Protein AF-A0A7X8K2I5-F1 (afdb_monomer_lite)

Sequence (101 aa):
MNILFVLFMTDFFLTYLGIDAGIIEEANPFMVWLFEIPFLPSLLIRLLMAAAVIYLPIRLIKAQKIRPVLAKTYYVIAYGANAIILGVHLYWIISYGMMIA

Structure (mmCIF, N/CA/C/O backbone):
data_AF-A0A7X8K2I5-F1
#
_entry.id   AF-A0A7X8K2I5-F1
#
loop_
_atom_site.group_PDB
_atom_site.id
_atom_site.type_symbol
_atom_site.label_atom_id
_atom_site.label_alt_id
_atom_site.label_comp_id
_atom_site.label_asym_id
_atom_site.label_entity_id
_atom_site.label_seq_id
_atom_site.pdbx_PDB_ins_code
_atom_site.Cartn_x
_atom_site.Cartn_y
_atom_site.Cartn_z
_atom_site.occupancy
_atom_site.B_iso_or_equiv
_atom_site.auth_seq_id
_atom_site.auth_comp_id
_atom_site.auth_asym_id
_atom_site.auth_atom_id
_atom_site.pdbx_PDB_model_num
ATOM 1 N N . MET A 1 1 ? -14.796 -5.187 0.062 1.00 58.09 1 MET A N 1
ATOM 2 C CA . MET A 1 1 ? -13.343 -4.966 -0.121 1.00 58.09 1 MET A CA 1
ATOM 3 C C . MET A 1 1 ? -12.980 -3.620 0.504 1.00 58.09 1 MET A C 1
ATOM 5 O O . MET A 1 1 ? -13.775 -2.701 0.368 1.00 58.09 1 MET A O 1
ATOM 9 N N . ASN A 1 2 ? -11.894 -3.506 1.277 1.00 82.69 2 ASN A N 1
ATOM 10 C CA . ASN A 1 2 ? -11.515 -2.231 1.912 1.00 82.69 2 ASN A CA 1
ATOM 11 C C . ASN A 1 2 ? -10.757 -1.350 0.903 1.00 82.69 2 ASN A C 1
ATOM 13 O O . ASN A 1 2 ? -9.884 -1.871 0.216 1.00 82.69 2 ASN A O 1
ATOM 17 N N . ILE A 1 3 ? -11.056 -0.050 0.823 1.00 92.38 3 ILE A N 1
ATOM 18 C CA . ILE A 1 3 ? -10.390 0.879 -0.109 1.00 92.38 3 ILE A CA 1
ATOM 19 C C . ILE A 1 3 ? -8.873 0.902 0.122 1.00 92.38 3 ILE A C 1
ATOM 21 O O . ILE A 1 3 ? -8.126 0.864 -0.846 1.00 92.38 3 ILE A O 1
ATOM 25 N N . LEU A 1 4 ? -8.404 0.853 1.374 1.00 95.31 4 LEU A N 1
ATOM 26 C CA . LEU A 1 4 ? -6.968 0.791 1.678 1.00 95.31 4 LEU A CA 1
ATOM 27 C C . LEU A 1 4 ? -6.280 -0.414 1.036 1.00 95.31 4 LEU A C 1
ATOM 29 O O . LEU A 1 4 ? -5.149 -0.292 0.584 1.00 95.31 4 LEU A O 1
ATOM 33 N N . PHE A 1 5 ? -6.958 -1.565 0.974 1.00 95.75 5 PHE A N 1
ATOM 34 C CA . PHE A 1 5 ? -6.413 -2.745 0.302 1.00 95.75 5 PHE A CA 1
ATOM 35 C C . PHE A 1 5 ? -6.245 -2.489 -1.193 1.00 95.75 5 PHE A C 1
ATOM 37 O O . PHE A 1 5 ? -5.204 -2.810 -1.749 1.00 95.75 5 PHE A O 1
ATOM 44 N N . VAL A 1 6 ? -7.247 -1.875 -1.827 1.00 95.25 6 VAL A N 1
ATOM 45 C CA . VAL A 1 6 ? -7.175 -1.529 -3.251 1.00 95.25 6 VAL A CA 1
ATOM 46 C C . VAL A 1 6 ? -6.014 -0.576 -3.499 1.00 95.25 6 VAL A C 1
ATOM 48 O O . VAL A 1 6 ? -5.174 -0.886 -4.327 1.00 95.25 6 VAL A O 1
ATOM 51 N N . LEU A 1 7 ? -5.909 0.516 -2.736 1.00 95.38 7 LEU A N 1
ATOM 52 C CA . LEU A 1 7 ? -4.823 1.490 -2.892 1.00 95.38 7 LEU A CA 1
ATOM 53 C C . LEU A 1 7 ? -3.441 0.838 -2.715 1.00 95.38 7 LEU A C 1
ATOM 55 O O . LEU A 1 7 ? -2.559 1.033 -3.545 1.00 95.38 7 LEU A O 1
ATOM 59 N N . PHE A 1 8 ? -3.288 -0.005 -1.693 1.00 95.56 8 PHE A N 1
ATOM 60 C CA . PHE A 1 8 ? -2.030 -0.687 -1.390 1.00 95.56 8 PHE A CA 1
ATOM 61 C C . PHE A 1 8 ? -1.613 -1.713 -2.452 1.00 95.56 8 PHE A C 1
ATOM 63 O O . PHE A 1 8 ? -0.417 -1.909 -2.689 1.00 95.56 8 PHE A O 1
ATOM 70 N N . MET A 1 9 ? -2.587 -2.390 -3.068 1.00 96.88 9 MET A N 1
ATOM 71 C CA . MET A 1 9 ? -2.340 -3.324 -4.167 1.00 96.88 9 MET A CA 1
ATOM 72 C C . MET A 1 9 ? -2.112 -2.592 -5.489 1.00 96.88 9 MET A C 1
ATOM 74 O O . MET A 1 9 ? -1.255 -3.008 -6.257 1.00 96.88 9 MET A O 1
ATOM 78 N N . THR A 1 10 ? -2.829 -1.496 -5.744 1.00 95.75 10 THR A N 1
ATOM 79 C CA . THR A 1 10 ? -2.589 -0.636 -6.907 1.00 95.75 10 THR A CA 1
ATOM 80 C C . THR A 1 10 ? -1.166 -0.097 -6.887 1.00 95.75 10 THR A C 1
ATOM 82 O O . THR A 1 10 ? -0.481 -0.224 -7.892 1.00 95.75 10 THR A O 1
ATOM 85 N N . ASP A 1 11 ? -0.700 0.416 -5.744 1.00 94.19 11 ASP A N 1
ATOM 86 C CA . ASP A 1 11 ? 0.701 0.809 -5.564 1.00 94.19 11 ASP A CA 1
ATOM 87 C C . ASP A 1 11 ? 1.658 -0.332 -5.942 1.00 94.19 11 ASP A C 1
ATOM 89 O O . ASP A 1 11 ? 2.511 -0.157 -6.800 1.00 94.19 11 ASP A O 1
ATOM 93 N N . PHE A 1 12 ? 1.454 -1.535 -5.395 1.00 95.88 12 PHE A N 1
ATOM 94 C CA . PHE A 1 12 ? 2.296 -2.689 -5.724 1.00 95.88 12 PHE A CA 1
ATOM 95 C C . PHE A 1 12 ? 2.353 -2.992 -7.224 1.00 95.88 12 PHE A C 1
ATOM 97 O O . PHE A 1 12 ? 3.438 -3.213 -7.754 1.00 95.88 12 PHE A O 1
ATOM 104 N N . PHE A 1 13 ? 1.205 -3.016 -7.905 1.00 95.81 13 PHE A N 1
ATOM 105 C CA . PHE A 1 13 ? 1.172 -3.312 -9.335 1.00 95.81 13 PHE A CA 1
ATOM 106 C C . PHE A 1 13 ? 1.844 -2.217 -10.158 1.00 95.81 13 PHE A C 1
ATOM 108 O O . PHE A 1 13 ? 2.608 -2.540 -11.061 1.00 95.81 13 PHE A O 1
ATOM 115 N N . LEU A 1 14 ? 1.592 -0.945 -9.842 1.00 94.31 14 LEU A N 1
ATOM 116 C CA . LEU A 1 14 ? 2.219 0.174 -10.544 1.00 94.31 14 LEU A CA 1
ATOM 117 C C . LEU A 1 14 ? 3.734 0.179 -10.335 1.00 94.31 14 LEU A C 1
ATOM 119 O O . LEU A 1 14 ? 4.473 0.326 -11.305 1.00 94.31 14 LEU A O 1
ATOM 123 N N . THR A 1 15 ? 4.197 -0.078 -9.110 1.00 94.31 15 THR A N 1
ATOM 124 C CA . THR A 1 15 ? 5.627 -0.180 -8.812 1.00 94.31 15 THR A CA 1
ATOM 125 C C . THR A 1 15 ? 6.273 -1.361 -9.530 1.00 94.31 15 THR A C 1
ATOM 127 O O . THR A 1 15 ? 7.283 -1.186 -10.202 1.00 94.31 15 THR A O 1
ATOM 130 N N . TYR A 1 16 ? 5.674 -2.556 -9.459 1.00 94.50 16 TYR A N 1
ATOM 131 C CA . TYR A 1 16 ? 6.234 -3.743 -10.110 1.00 94.50 16 TYR A CA 1
ATOM 132 C C . TYR A 1 16 ? 6.332 -3.553 -11.627 1.00 94.50 16 TYR A C 1
ATOM 134 O O . TYR A 1 16 ? 7.382 -3.796 -12.211 1.00 94.50 16 TYR A O 1
ATOM 142 N N . LEU A 1 17 ? 5.256 -3.078 -12.264 1.00 92.31 17 LEU A N 1
ATOM 143 C CA . LEU A 1 17 ? 5.232 -2.846 -13.710 1.00 92.31 17 LEU A CA 1
ATOM 144 C C . LEU A 1 17 ? 6.201 -1.742 -14.132 1.00 92.31 17 LEU A C 1
ATOM 146 O O . LEU A 1 17 ? 6.848 -1.861 -15.167 1.00 92.31 17 LEU A O 1
ATOM 150 N N . GLY A 1 18 ? 6.306 -0.668 -13.352 1.00 91.88 18 GLY A N 1
ATOM 151 C CA . GLY A 1 18 ? 7.207 0.426 -13.682 1.00 91.88 18 GLY A CA 1
ATOM 152 C C . GLY A 1 18 ? 8.686 0.052 -13.534 1.00 91.88 18 GLY A C 1
ATOM 153 O O . GLY A 1 18 ? 9.501 0.536 -14.320 1.00 91.88 18 GLY A O 1
ATOM 154 N N . ILE A 1 19 ? 9.032 -0.808 -12.567 1.00 93.00 19 ILE A N 1
ATOM 155 C CA . ILE A 1 19 ? 10.398 -1.329 -12.397 1.00 93.00 19 ILE A CA 1
ATOM 156 C C . ILE A 1 19 ? 10.720 -2.318 -13.517 1.00 93.00 19 ILE A C 1
ATOM 158 O O . ILE A 1 19 ? 11.774 -2.211 -14.136 1.00 93.00 19 ILE A O 1
ATOM 162 N N . ASP A 1 20 ? 9.800 -3.236 -13.826 1.00 90.94 20 ASP A N 1
ATOM 163 C CA . ASP A 1 20 ? 9.957 -4.213 -14.914 1.00 90.94 20 ASP A CA 1
ATOM 164 C C . ASP A 1 20 ? 10.125 -3.528 -16.281 1.00 90.94 20 ASP A C 1
ATOM 166 O O . ASP A 1 20 ? 10.950 -3.932 -17.097 1.00 90.94 20 ASP A O 1
ATOM 170 N N . ALA A 1 21 ? 9.418 -2.416 -16.501 1.00 89.06 21 ALA A N 1
ATOM 171 C CA . ALA A 1 21 ? 9.571 -1.587 -17.692 1.00 89.06 21 ALA A CA 1
ATOM 172 C C . ALA A 1 21 ? 10.868 -0.747 -17.710 1.00 89.06 21 ALA A C 1
ATOM 174 O O . ALA A 1 21 ? 11.125 -0.045 -18.689 1.00 89.06 21 ALA A O 1
ATOM 175 N N . GLY A 1 22 ? 11.677 -0.783 -16.644 1.00 89.06 22 GLY A N 1
ATOM 176 C CA . GLY A 1 22 ? 12.904 0.007 -16.508 1.00 89.06 22 GLY A CA 1
ATOM 177 C C . GLY A 1 22 ? 12.649 1.508 -16.434 1.00 89.06 22 GLY A C 1
ATOM 178 O O . GLY A 1 22 ? 13.533 2.304 -16.746 1.00 89.06 22 GLY A O 1
ATOM 179 N N . ILE A 1 23 ? 11.426 1.901 -16.079 1.00 87.25 23 ILE A N 1
ATOM 180 C CA . ILE A 1 23 ? 11.057 3.302 -16.045 1.00 87.25 23 ILE A CA 1
ATOM 181 C C . ILE A 1 23 ? 11.451 3.854 -14.650 1.00 87.25 23 ILE A C 1
ATOM 183 O O . ILE A 1 23 ? 12.052 4.926 -14.615 1.00 87.25 23 ILE A O 1
ATOM 187 N N . ILE A 1 24 ? 11.160 3.144 -13.524 1.00 87.94 24 ILE A N 1
ATOM 188 C CA . ILE A 1 24 ? 11.202 3.635 -12.109 1.00 87.94 24 ILE A CA 1
ATOM 189 C C . ILE A 1 24 ? 12.209 2.812 -11.352 1.00 87.94 24 ILE A C 1
ATOM 191 O O . ILE A 1 24 ? 12.366 1.617 -11.580 1.00 87.94 24 ILE A O 1
ATOM 195 N N . GLU A 1 25 ? 12.746 3.454 -10.328 1.00 86.31 25 GLU A N 1
ATOM 196 C CA . GLU A 1 25 ? 13.419 2.801 -9.225 1.00 86.31 25 GLU A CA 1
ATOM 197 C C . GLU A 1 25 ? 12.546 2.925 -7.965 1.00 86.31 25 GLU A C 1
ATOM 199 O O . GLU A 1 25 ? 11.926 3.965 -7.720 1.00 86.31 25 GLU A O 1
ATOM 204 N N . GLU A 1 26 ? 12.466 1.858 -7.165 1.00 86.62 26 GLU A N 1
ATOM 205 C CA . GLU A 1 26 ? 11.785 1.895 -5.866 1.00 86.62 26 GLU A CA 1
ATOM 206 C C . GLU A 1 26 ? 12.553 2.822 -4.914 1.00 86.62 26 GLU A C 1
ATOM 208 O O . GLU A 1 26 ? 13.700 2.564 -4.551 1.00 86.62 26 GLU A O 1
ATOM 213 N N . ALA A 1 27 ? 11.903 3.905 -4.486 1.00 83.25 27 ALA A N 1
ATOM 214 C CA . ALA A 1 27 ? 12.511 4.907 -3.617 1.00 83.25 27 ALA A CA 1
ATOM 215 C C . ALA A 1 27 ? 12.652 4.432 -2.162 1.00 83.25 27 ALA A C 1
ATOM 217 O O . ALA A 1 27 ? 13.435 4.998 -1.397 1.00 83.25 27 ALA A O 1
ATOM 218 N N . ASN A 1 28 ? 11.879 3.427 -1.742 1.00 84.94 28 ASN A N 1
ATOM 219 C CA . ASN A 1 28 ? 11.942 2.875 -0.398 1.00 84.94 28 ASN A CA 1
ATOM 220 C C . ASN A 1 28 ? 13.018 1.773 -0.303 1.00 84.94 28 ASN A C 1
ATOM 222 O O . ASN A 1 28 ? 12.756 0.635 -0.704 1.00 84.94 28 ASN A O 1
ATOM 226 N N . PRO A 1 29 ? 14.181 2.036 0.329 1.00 86.88 29 PRO A N 1
ATOM 227 C CA . PRO A 1 29 ? 15.291 1.080 0.391 1.00 86.88 29 PRO A CA 1
ATOM 228 C C . PRO A 1 29 ? 14.929 -0.226 1.113 1.00 86.88 29 PRO A C 1
ATOM 230 O O . PRO A 1 29 ? 15.547 -1.259 0.874 1.00 86.88 29 PRO A O 1
ATOM 233 N N . PHE A 1 30 ? 13.905 -0.218 1.974 1.00 89.56 30 PHE A N 1
ATOM 234 C CA . PHE A 1 30 ? 13.433 -1.420 2.665 1.00 89.56 30 PHE A CA 1
ATOM 235 C C . PHE A 1 30 ? 12.521 -2.302 1.809 1.00 89.56 30 PHE A C 1
ATOM 237 O O . PHE A 1 30 ? 12.172 -3.397 2.246 1.00 89.56 30 PHE A O 1
ATOM 244 N N . MET A 1 31 ? 12.101 -1.826 0.636 1.00 91.38 31 MET A N 1
ATOM 245 C CA . MET A 1 31 ? 11.154 -2.505 -0.250 1.00 91.38 31 MET A CA 1
ATOM 246 C C . MET A 1 31 ? 11.745 -2.866 -1.608 1.00 91.38 31 MET A C 1
ATOM 248 O O . MET A 1 31 ? 11.138 -3.680 -2.294 1.00 91.38 31 MET A O 1
ATOM 252 N N . VAL A 1 32 ? 12.919 -2.335 -1.970 1.00 92.56 32 VAL A N 1
ATOM 253 C CA . VAL A 1 32 ? 13.596 -2.625 -3.250 1.00 92.56 32 VAL A CA 1
ATOM 254 C C . VAL A 1 32 ? 13.662 -4.131 -3.518 1.00 92.56 32 VAL A C 1
ATOM 256 O O . VAL A 1 32 ? 13.192 -4.596 -4.553 1.00 92.56 32 VAL A O 1
ATOM 259 N N . TRP A 1 33 ? 14.115 -4.909 -2.530 1.00 94.69 33 TRP A N 1
ATOM 260 C CA . TRP A 1 33 ? 14.248 -6.368 -2.633 1.00 94.69 33 TRP A CA 1
ATOM 261 C C . TRP A 1 33 ? 12.940 -7.095 -2.992 1.00 94.69 33 TRP A C 1
ATOM 263 O O . TRP A 1 33 ? 12.976 -8.182 -3.566 1.00 94.69 33 TRP A O 1
ATOM 273 N N . LEU A 1 34 ? 11.769 -6.527 -2.667 1.00 95.31 34 LEU A N 1
ATOM 274 C CA . LEU A 1 34 ? 10.477 -7.141 -2.994 1.00 95.31 34 LEU A CA 1
ATOM 275 C C . LEU A 1 34 ? 10.240 -7.170 -4.508 1.00 95.31 34 LEU A C 1
ATOM 277 O O . LEU A 1 34 ? 9.528 -8.045 -4.995 1.00 95.31 34 LEU A O 1
ATOM 281 N N . PHE A 1 35 ? 10.817 -6.220 -5.237 1.00 94.75 35 PHE A N 1
ATOM 282 C CA . PHE A 1 35 ? 10.672 -6.094 -6.684 1.00 94.75 35 PHE A CA 1
ATOM 283 C C . PHE A 1 35 ? 11.825 -6.753 -7.455 1.00 94.75 35 PHE A C 1
ATOM 285 O O . PHE A 1 35 ? 11.739 -6.890 -8.668 1.00 94.75 35 PHE A O 1
ATOM 292 N N . GLU A 1 36 ? 12.862 -7.229 -6.758 1.00 92.88 36 GLU A N 1
ATOM 293 C CA . GLU A 1 36 ? 13.965 -8.009 -7.342 1.00 92.88 36 GLU A CA 1
ATOM 294 C C . GLU A 1 36 ? 13.625 -9.502 -7.506 1.00 92.88 36 GLU A C 1
ATOM 296 O O . GLU A 1 36 ? 14.313 -10.233 -8.219 1.00 92.88 36 GLU A O 1
ATOM 301 N N . ILE A 1 37 ? 12.568 -9.983 -6.843 1.00 95.00 37 ILE A N 1
ATOM 302 C CA . ILE A 1 37 ? 12.110 -11.377 -6.931 1.00 95.00 37 ILE A CA 1
ATOM 303 C C . ILE A 1 37 ? 10.970 -11.532 -7.954 1.00 95.00 37 ILE A C 1
ATOM 305 O O . ILE A 1 37 ? 10.262 -10.564 -8.241 1.00 95.00 37 ILE A O 1
ATOM 309 N N . PRO A 1 38 ? 10.712 -12.757 -8.464 1.00 96.44 38 PRO A N 1
ATOM 310 C CA . PRO A 1 38 ? 9.645 -12.975 -9.435 1.00 96.44 38 PRO A CA 1
ATOM 311 C C . PRO A 1 38 ? 8.268 -12.538 -8.918 1.00 96.44 38 PRO A C 1
ATOM 313 O O . PRO A 1 38 ? 7.955 -12.677 -7.732 1.00 96.44 38 PRO A O 1
ATOM 316 N N . PHE A 1 39 ? 7.419 -12.091 -9.845 1.00 95.75 39 PHE A N 1
ATOM 317 C CA . PHE A 1 39 ? 6.098 -11.518 -9.572 1.00 95.75 39 PHE A CA 1
ATOM 318 C C . PHE A 1 39 ? 5.227 -12.339 -8.617 1.00 95.75 39 PHE A C 1
ATOM 320 O O . PHE A 1 39 ? 4.570 -11.796 -7.735 1.00 95.75 39 PHE A O 1
ATOM 327 N N . LEU A 1 40 ? 5.182 -13.662 -8.787 1.00 97.31 40 LEU A N 1
ATOM 328 C CA . LEU A 1 40 ? 4.296 -14.498 -7.979 1.00 97.31 40 LEU A CA 1
ATOM 329 C C . LEU A 1 40 ? 4.733 -14.541 -6.495 1.00 97.31 40 LEU A C 1
ATOM 331 O O . LEU A 1 40 ? 3.901 -14.250 -5.633 1.00 97.31 40 LEU A O 1
ATOM 335 N N . PRO A 1 41 ? 6.004 -14.839 -6.160 1.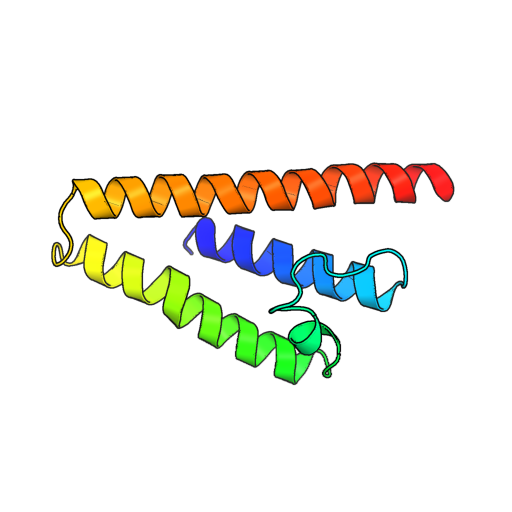00 97.62 41 PRO A N 1
ATOM 336 C CA . PRO A 1 41 ? 6.541 -14.654 -4.813 1.00 97.62 41 PRO A CA 1
ATOM 337 C C . PRO A 1 41 ? 6.323 -13.254 -4.222 1.00 97.62 41 PRO A C 1
ATOM 339 O O . PRO A 1 41 ? 5.875 -13.150 -3.078 1.00 97.62 41 PRO A O 1
ATOM 342 N N . SER A 1 42 ? 6.593 -12.184 -4.980 1.00 97.31 42 SER A N 1
ATOM 343 C CA . SER A 1 42 ? 6.416 -10.813 -4.480 1.00 97.31 42 SER A CA 1
ATOM 344 C C . SER A 1 42 ? 4.952 -10.488 -4.206 1.00 97.31 42 SER A C 1
ATOM 346 O O . SER A 1 42 ? 4.634 -9.920 -3.160 1.00 97.31 42 SER A O 1
ATOM 348 N N . LEU A 1 43 ? 4.039 -10.938 -5.069 1.00 97.62 43 LEU A N 1
ATOM 349 C CA . LEU A 1 43 ? 2.598 -10.817 -4.868 1.00 97.62 43 LEU A CA 1
ATOM 350 C C . LEU A 1 43 ? 2.147 -11.538 -3.593 1.00 97.62 43 LEU A C 1
ATOM 352 O O . LEU A 1 43 ? 1.389 -10.972 -2.806 1.00 97.62 43 LEU A O 1
ATOM 356 N N . LEU A 1 44 ? 2.622 -12.763 -3.351 1.00 98.12 44 LEU A N 1
ATOM 357 C CA . LEU A 1 44 ? 2.287 -13.509 -2.133 1.00 98.12 44 LEU A CA 1
ATOM 358 C C . LEU A 1 44 ? 2.775 -12.783 -0.876 1.00 98.12 44 LEU A C 1
ATOM 360 O O . LEU A 1 44 ? 2.008 -12.621 0.076 1.00 98.12 44 LEU A O 1
ATOM 364 N N . ILE A 1 45 ? 4.014 -12.288 -0.882 1.00 97.81 45 ILE A N 1
ATOM 365 C CA . ILE A 1 45 ? 4.556 -11.493 0.226 1.00 97.81 45 ILE A CA 1
ATOM 366 C C . ILE A 1 45 ? 3.731 -10.218 0.418 1.00 97.81 45 ILE A C 1
ATOM 368 O O . ILE A 1 45 ? 3.345 -9.900 1.543 1.00 97.81 45 ILE A O 1
ATOM 372 N N . ARG A 1 46 ? 3.372 -9.519 -0.662 1.00 96.94 46 ARG A N 1
ATOM 373 C CA . ARG A 1 46 ? 2.549 -8.307 -0.595 1.00 96.94 46 ARG A CA 1
ATOM 374 C C . ARG A 1 46 ? 1.160 -8.582 -0.020 1.00 96.94 46 ARG A C 1
ATOM 376 O O . ARG A 1 46 ? 0.666 -7.784 0.776 1.00 96.94 46 ARG A O 1
ATOM 383 N N . LEU A 1 47 ? 0.545 -9.716 -0.352 1.00 97.50 47 LEU A N 1
ATOM 384 C CA . LEU A 1 47 ? -0.726 -10.142 0.239 1.00 97.50 47 LEU A CA 1
ATOM 385 C C . LEU A 1 47 ? -0.589 -10.421 1.743 1.00 97.50 47 LEU A C 1
ATOM 387 O O . LEU A 1 47 ? -1.462 -10.018 2.516 1.00 97.50 47 LEU A O 1
ATOM 391 N N . LEU A 1 48 ? 0.512 -11.041 2.182 1.00 97.88 48 LEU A N 1
ATOM 392 C CA . LEU A 1 48 ? 0.806 -11.226 3.609 1.00 97.88 48 LEU A CA 1
ATOM 393 C C . LEU A 1 48 ? 1.013 -9.884 4.322 1.00 97.88 48 LEU A C 1
ATOM 395 O O . LEU A 1 48 ? 0.468 -9.669 5.407 1.00 97.88 48 LEU A O 1
ATOM 399 N N . MET A 1 49 ? 1.7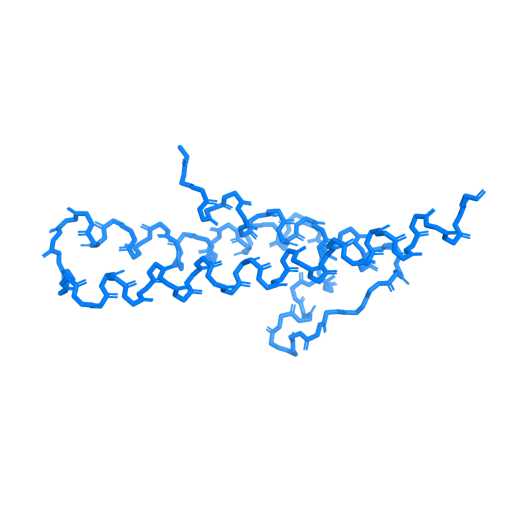25 -8.946 3.696 1.00 96.56 49 MET A N 1
ATOM 400 C CA . MET A 1 49 ? 1.868 -7.586 4.214 1.00 96.56 49 MET A CA 1
ATOM 401 C C . MET A 1 49 ? 0.509 -6.897 4.326 1.00 96.56 49 MET A C 1
ATOM 403 O O . MET A 1 49 ? 0.199 -6.352 5.379 1.00 96.56 49 MET A O 1
ATOM 407 N N . ALA A 1 50 ? -0.342 -6.975 3.300 1.00 96.69 50 ALA A N 1
ATOM 408 C CA . ALA A 1 50 ? -1.695 -6.425 3.336 1.00 96.69 50 ALA A CA 1
ATOM 409 C C . ALA A 1 50 ? -2.534 -7.057 4.461 1.00 96.69 50 ALA A C 1
ATOM 411 O O . ALA A 1 50 ? -3.290 -6.364 5.149 1.00 96.69 50 ALA A O 1
ATOM 412 N N . ALA A 1 51 ? -2.373 -8.357 4.716 1.00 96.31 51 ALA A N 1
ATOM 413 C CA . ALA A 1 51 ? -3.015 -9.006 5.850 1.00 96.31 51 ALA A CA 1
ATOM 414 C C . ALA A 1 51 ? -2.549 -8.401 7.193 1.00 96.31 51 ALA A C 1
ATOM 416 O O . ALA A 1 51 ? -3.377 -8.090 8.054 1.00 96.31 51 ALA A O 1
ATOM 417 N N . ALA A 1 52 ? -1.243 -8.171 7.349 1.00 96.94 52 ALA A N 1
ATOM 418 C CA . ALA A 1 52 ? -0.646 -7.632 8.569 1.00 96.94 52 ALA A CA 1
ATOM 419 C C . ALA A 1 52 ? -0.927 -6.134 8.791 1.00 96.94 52 ALA A C 1
ATOM 421 O O . ALA A 1 52 ? -1.230 -5.733 9.912 1.00 96.94 52 ALA A O 1
ATOM 422 N N . VAL A 1 53 ? -0.850 -5.304 7.747 1.00 95.75 53 VAL A N 1
ATOM 423 C CA . VAL A 1 53 ? -0.897 -3.831 7.859 1.00 95.75 53 VAL A CA 1
ATOM 424 C C . VAL A 1 53 ? -2.275 -3.237 7.566 1.00 95.75 53 VAL A C 1
ATOM 426 O O . VAL A 1 53 ? -2.550 -2.097 7.946 1.00 95.75 53 VAL A O 1
ATOM 429 N N . ILE A 1 54 ? -3.170 -4.001 6.931 1.00 96.44 54 ILE A N 1
ATOM 430 C CA . ILE A 1 54 ? -4.531 -3.561 6.583 1.00 96.44 54 ILE A CA 1
ATOM 431 C C . ILE A 1 54 ? -5.563 -4.425 7.296 1.00 96.44 54 ILE A C 1
ATOM 433 O O . ILE A 1 54 ? -6.314 -3.932 8.141 1.00 96.44 54 ILE A O 1
ATOM 437 N N . TYR A 1 55 ? -5.610 -5.720 6.984 1.00 96.12 55 TYR A N 1
ATOM 438 C CA . TYR A 1 55 ? -6.683 -6.585 7.475 1.00 96.12 55 TYR A CA 1
ATOM 439 C C . TYR A 1 55 ? -6.704 -6.683 9.007 1.00 96.12 55 TYR A C 1
ATOM 441 O O . TYR A 1 55 ? -7.751 -6.438 9.613 1.00 96.12 55 TYR A O 1
ATOM 449 N N . LEU A 1 56 ? -5.567 -6.995 9.639 1.00 96.31 56 LEU A N 1
ATOM 450 C CA . LEU A 1 56 ? -5.488 -7.171 11.089 1.00 96.31 56 LEU A CA 1
ATOM 451 C C . LEU A 1 56 ? -5.816 -5.874 11.863 1.00 96.31 56 LEU A C 1
ATOM 453 O O . LEU A 1 56 ? -6.716 -5.927 12.707 1.00 96.31 56 LEU A O 1
ATOM 457 N N . PRO A 1 57 ? -5.218 -4.699 11.565 1.00 95.81 57 PRO A N 1
ATOM 458 C CA . PRO A 1 57 ? -5.572 -3.446 12.231 1.00 95.81 57 PRO A CA 1
ATOM 459 C C . PRO A 1 57 ? -7.051 -3.100 12.093 1.00 95.81 57 PRO A C 1
ATOM 461 O O . PRO A 1 57 ? -7.707 -2.785 13.084 1.00 95.81 57 PRO A O 1
ATOM 464 N N . ILE A 1 58 ? -7.624 -3.237 10.894 1.00 95.25 58 ILE A N 1
ATOM 465 C CA . ILE A 1 58 ? -9.047 -2.954 10.672 1.00 95.25 58 ILE A CA 1
ATOM 466 C C . ILE A 1 58 ? -9.936 -3.918 11.460 1.00 95.25 58 ILE A C 1
ATOM 468 O O . ILE A 1 58 ? -10.954 -3.492 12.010 1.00 95.25 58 ILE A O 1
ATOM 472 N N . ARG A 1 59 ? -9.575 -5.204 11.552 1.00 95.94 59 ARG A N 1
ATOM 473 C CA . ARG A 1 59 ? -10.305 -6.177 12.381 1.00 95.94 59 ARG A CA 1
ATOM 474 C 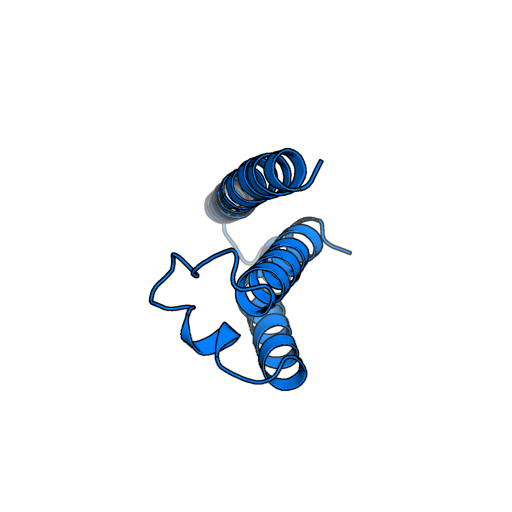C . ARG A 1 59 ? -10.261 -5.792 13.858 1.00 95.94 59 ARG A C 1
ATOM 476 O O . ARG A 1 59 ? -11.311 -5.794 14.496 1.00 95.94 59 ARG A O 1
ATOM 483 N N . LEU A 1 60 ? -9.096 -5.404 14.379 1.00 96.69 60 LEU A N 1
ATOM 484 C CA . LEU A 1 60 ? -8.939 -4.968 15.772 1.00 96.69 60 LEU A CA 1
ATOM 485 C C . LEU A 1 60 ? -9.706 -3.670 16.067 1.00 96.69 60 LEU A C 1
ATOM 487 O O . LEU A 1 60 ? -10.362 -3.567 17.105 1.00 96.69 60 LEU A O 1
ATOM 491 N N . ILE A 1 61 ? -9.684 -2.709 15.138 1.00 96.00 61 ILE A N 1
ATOM 492 C CA . ILE A 1 61 ? -10.453 -1.460 15.225 1.00 96.00 61 ILE A CA 1
ATOM 493 C C . ILE A 1 61 ? -11.956 -1.756 15.251 1.00 96.00 61 ILE A C 1
ATOM 495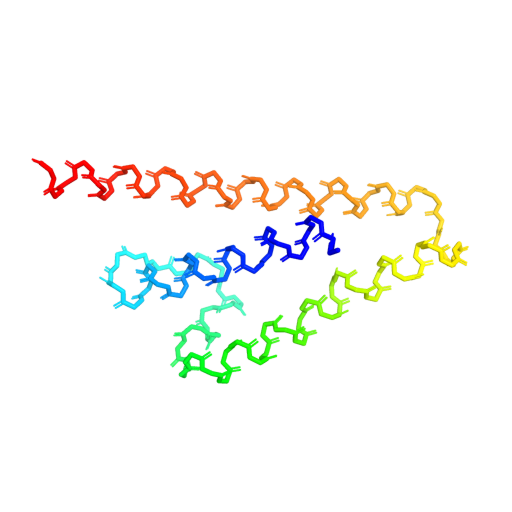 O O . ILE A 1 61 ? -12.664 -1.263 16.126 1.00 96.00 61 ILE A O 1
ATOM 499 N N . LYS A 1 62 ? -12.452 -2.597 14.335 1.00 94.62 62 LYS A N 1
ATOM 500 C CA . LYS A 1 62 ? -13.873 -2.984 14.282 1.00 94.62 62 LYS A CA 1
ATOM 501 C C . LYS A 1 62 ? -14.322 -3.752 15.523 1.00 94.62 62 LYS A C 1
ATOM 503 O O . LYS A 1 62 ? -15.451 -3.579 15.962 1.00 94.62 62 LYS A O 1
ATOM 508 N N . ALA A 1 63 ? -13.437 -4.559 16.103 1.00 96.75 63 ALA A N 1
ATOM 509 C CA . ALA A 1 63 ? -13.678 -5.262 17.360 1.00 96.75 63 ALA A CA 1
ATOM 510 C C . ALA A 1 63 ? -13.574 -4.352 18.604 1.00 96.75 63 ALA A C 1
ATOM 512 O O . ALA A 1 63 ? -13.609 -4.861 19.723 1.00 96.75 63 ALA A O 1
ATOM 513 N N . GLN A 1 64 ? -13.402 -3.034 18.421 1.00 95.19 64 GLN A N 1
ATOM 514 C CA . GLN A 1 64 ? -13.241 -2.037 19.487 1.00 95.19 64 GLN A CA 1
ATOM 515 C C . GLN A 1 64 ? -12.090 -2.364 20.456 1.00 95.19 64 GLN A C 1
ATOM 517 O O . GLN A 1 64 ? -12.093 -1.962 21.616 1.00 95.19 64 GLN A O 1
ATOM 522 N N . LYS A 1 65 ? -11.068 -3.087 19.974 1.00 95.56 65 LYS A N 1
ATOM 523 C CA . LYS A 1 65 ? -9.865 -3.440 20.748 1.00 95.56 65 LYS A CA 1
ATOM 524 C C . LYS A 1 65 ? -8.795 -2.348 20.717 1.00 95.56 65 LYS A C 1
ATOM 526 O O . LYS A 1 65 ? -7.769 -2.477 21.375 1.00 95.56 65 LYS A O 1
ATOM 531 N N . ILE A 1 66 ? -9.023 -1.284 1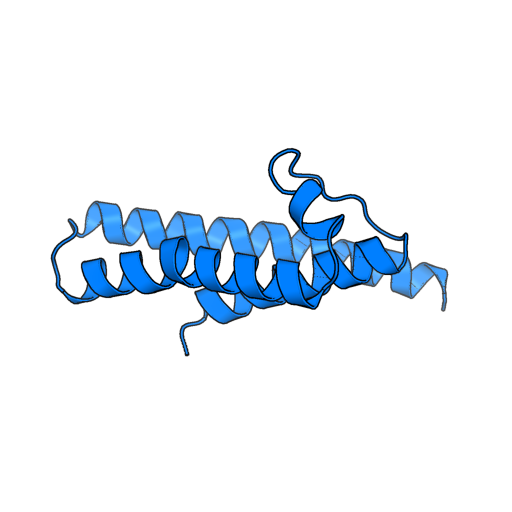9.949 1.00 95.69 66 ILE A N 1
ATOM 532 C CA . ILE A 1 66 ? -8.087 -0.182 19.725 1.00 95.69 66 ILE A CA 1
ATOM 533 C C . ILE A 1 66 ? -8.760 1.122 20.146 1.00 95.69 66 ILE A C 1
ATOM 535 O O . ILE A 1 66 ? -9.929 1.353 19.836 1.00 95.69 66 ILE A O 1
ATOM 539 N N . ARG A 1 67 ? -8.016 1.991 20.840 1.00 95.81 67 ARG A N 1
ATOM 540 C CA . ARG A 1 67 ? -8.519 3.305 21.271 1.00 95.81 67 ARG A CA 1
ATOM 541 C C . ARG A 1 67 ? -8.962 4.134 20.051 1.00 95.81 67 ARG A C 1
ATOM 543 O O . ARG A 1 67 ? -8.218 4.167 19.068 1.00 95.81 67 ARG A O 1
ATOM 550 N N . PRO A 1 68 ? -10.084 4.879 20.113 1.00 95.00 68 PRO A N 1
ATOM 551 C CA . PRO A 1 68 ? -10.590 5.652 18.972 1.00 95.00 68 PRO A CA 1
ATOM 552 C C . PRO A 1 68 ? -9.571 6.624 18.367 1.00 95.00 68 PRO A C 1
ATOM 554 O O . PRO A 1 68 ? -9.487 6.754 17.148 1.00 95.00 68 PRO A O 1
ATOM 557 N N . VAL A 1 69 ? -8.748 7.260 19.209 1.00 96.81 69 VAL A N 1
ATOM 558 C CA . VAL A 1 69 ? -7.674 8.162 18.760 1.00 96.81 69 VAL A CA 1
ATOM 559 C C . VAL A 1 69 ? -6.656 7.418 17.892 1.00 96.81 69 VAL A C 1
ATOM 561 O O . VAL A 1 69 ? -6.325 7.890 16.812 1.00 96.81 69 VAL A O 1
ATOM 564 N N . LEU A 1 70 ? -6.221 6.224 18.308 1.00 96.31 70 LEU A N 1
ATOM 565 C CA . LEU A 1 70 ? -5.274 5.410 17.539 1.00 96.31 70 LEU A CA 1
ATOM 566 C C . LEU A 1 70 ? -5.890 4.901 16.233 1.00 96.31 70 LEU A C 1
ATOM 568 O O . LEU A 1 70 ? -5.221 4.894 15.206 1.00 96.31 70 LEU A O 1
ATOM 572 N N . ALA A 1 71 ? -7.173 4.528 16.251 1.00 96.25 71 ALA A N 1
ATOM 573 C CA . ALA A 1 71 ? -7.892 4.139 15.041 1.00 96.25 71 ALA A CA 1
ATOM 574 C C . ALA A 1 71 ? -7.967 5.295 14.029 1.00 96.25 71 ALA A C 1
ATOM 576 O O . ALA A 1 71 ? -7.709 5.097 12.843 1.00 96.25 71 ALA A O 1
ATOM 577 N N . LYS A 1 72 ? -8.270 6.514 14.497 1.00 96.75 72 LYS A N 1
ATOM 578 C CA . LYS A 1 72 ? -8.276 7.720 13.659 1.00 96.75 72 LYS A CA 1
ATOM 579 C C . LYS A 1 72 ? -6.890 7.991 13.075 1.00 96.75 72 LYS A C 1
ATOM 581 O O . LYS A 1 72 ? -6.778 8.171 11.866 1.00 96.75 72 LYS A O 1
ATOM 586 N N . THR A 1 73 ? -5.850 7.974 13.908 1.00 97.62 73 THR A N 1
ATOM 587 C CA . THR A 1 73 ? -4.461 8.170 13.468 1.00 97.62 73 THR A CA 1
ATOM 588 C C . THR A 1 73 ? -4.054 7.141 12.417 1.00 97.62 73 THR A C 1
ATOM 590 O O . THR A 1 73 ? -3.499 7.520 11.390 1.00 97.62 73 THR A O 1
ATOM 593 N N . TYR A 1 74 ? -4.393 5.864 12.620 1.00 97.06 74 TYR A N 1
ATOM 594 C CA . TYR A 1 74 ? -4.137 4.804 11.645 1.00 97.06 74 TYR A CA 1
ATOM 595 C C . TYR A 1 74 ? -4.741 5.130 10.275 1.00 97.06 74 TYR A C 1
ATOM 597 O O . TYR A 1 74 ? -4.026 5.102 9.279 1.00 97.06 74 TYR A O 1
ATOM 605 N N . TYR A 1 75 ? -6.030 5.485 10.212 1.00 96.62 75 TYR A N 1
ATOM 606 C CA . TYR A 1 75 ? -6.669 5.800 8.932 1.00 96.62 75 TYR A CA 1
ATOM 607 C C . TYR A 1 75 ? -6.068 7.040 8.268 1.00 96.62 75 TYR A C 1
ATOM 609 O O . TYR A 1 75 ? -5.842 7.018 7.062 1.00 96.62 75 TYR A O 1
ATOM 617 N N . VAL A 1 76 ? -5.779 8.096 9.035 1.00 97.56 76 VAL A N 1
ATOM 618 C CA . VAL A 1 76 ? -5.157 9.320 8.501 1.00 97.56 76 VAL A CA 1
ATOM 619 C C . VAL A 1 76 ? -3.802 9.008 7.867 1.00 97.56 76 VAL A C 1
ATOM 621 O O . VAL A 1 76 ? -3.559 9.411 6.733 1.00 97.56 76 VAL A O 1
ATOM 624 N N . ILE A 1 77 ? -2.950 8.246 8.558 1.00 97.06 77 ILE A N 1
ATOM 625 C CA . ILE A 1 77 ? -1.635 7.856 8.037 1.00 97.06 77 ILE A CA 1
ATOM 626 C C . ILE A 1 77 ? -1.786 6.933 6.826 1.00 97.06 77 ILE A C 1
ATOM 628 O O . ILE A 1 77 ? -1.161 7.176 5.798 1.00 97.06 77 ILE A O 1
ATOM 632 N N . ALA A 1 78 ? -2.628 5.899 6.916 1.00 95.81 78 ALA A N 1
ATOM 633 C CA . ALA A 1 78 ? -2.776 4.907 5.856 1.00 95.81 78 ALA A CA 1
ATOM 634 C C . ALA A 1 78 ? -3.297 5.532 4.553 1.00 95.81 78 ALA A C 1
ATOM 636 O O . ALA A 1 78 ? -2.722 5.298 3.491 1.00 95.81 78 ALA A O 1
ATOM 637 N N . TYR A 1 79 ? -4.347 6.356 4.621 1.00 96.25 79 TYR A N 1
ATOM 638 C CA . TYR A 1 79 ? -4.857 7.053 3.440 1.00 96.25 79 TYR A CA 1
ATOM 639 C C . TYR A 1 79 ? -3.899 8.141 2.956 1.00 96.25 79 TYR A C 1
ATOM 641 O O . TYR A 1 79 ? -3.695 8.254 1.752 1.00 96.25 79 TYR A O 1
ATOM 649 N N . GLY A 1 80 ? -3.286 8.904 3.867 1.00 96.31 80 GLY A N 1
ATOM 650 C CA . GLY A 1 80 ? -2.335 9.957 3.512 1.00 96.31 80 GLY A CA 1
ATOM 651 C C . GLY A 1 80 ? -1.122 9.415 2.755 1.00 96.31 80 GLY A C 1
ATOM 652 O O . GLY A 1 80 ? -0.807 9.906 1.676 1.00 96.31 80 GLY A O 1
ATOM 653 N N . ALA A 1 81 ? -0.498 8.352 3.267 1.00 93.56 81 ALA A N 1
ATOM 654 C CA . ALA A 1 81 ? 0.638 7.709 2.611 1.00 93.56 81 ALA A CA 1
ATOM 655 C C . ALA A 1 81 ? 0.264 7.160 1.225 1.00 93.56 81 ALA A C 1
ATOM 657 O O . ALA A 1 81 ? 0.960 7.436 0.253 1.00 93.56 81 ALA A O 1
ATOM 658 N N . ASN A 1 82 ? -0.865 6.450 1.108 1.00 94.06 82 ASN A N 1
ATOM 659 C CA . ASN A 1 82 ? -1.313 5.922 -0.185 1.00 94.06 82 ASN A CA 1
ATOM 660 C C . ASN A 1 82 ? -1.639 7.035 -1.191 1.00 94.06 82 ASN A C 1
ATOM 662 O O . ASN A 1 82 ? -1.327 6.895 -2.368 1.00 94.06 82 ASN A O 1
ATOM 666 N N . ALA A 1 83 ? -2.244 8.143 -0.753 1.00 93.50 83 ALA A N 1
ATOM 667 C CA . ALA A 1 83 ? -2.541 9.271 -1.632 1.00 93.50 83 ALA A CA 1
ATOM 668 C C . ALA A 1 83 ? -1.262 9.930 -2.170 1.00 93.50 83 ALA A C 1
ATOM 670 O O . ALA A 1 83 ? -1.193 10.237 -3.357 1.00 93.50 83 ALA A O 1
ATOM 671 N N . ILE A 1 84 ? -0.242 10.103 -1.321 1.00 94.38 84 ILE A N 1
ATOM 672 C CA . ILE A 1 84 ? 1.066 10.634 -1.733 1.00 94.38 84 ILE A CA 1
ATOM 673 C C . ILE A 1 84 ? 1.709 9.708 -2.768 1.00 94.38 84 ILE A C 1
ATOM 675 O O . ILE A 1 84 ? 2.106 10.167 -3.835 1.00 94.38 84 ILE A O 1
ATOM 679 N N . ILE A 1 85 ? 1.760 8.406 -2.481 1.00 92.06 85 ILE A N 1
ATOM 680 C CA . ILE A 1 85 ? 2.386 7.412 -3.360 1.00 92.06 85 ILE A CA 1
ATOM 681 C C . ILE A 1 85 ? 1.661 7.326 -4.710 1.00 92.06 85 ILE A C 1
ATOM 683 O O . ILE A 1 85 ? 2.295 7.357 -5.759 1.00 92.06 85 ILE A O 1
ATOM 687 N N . LEU A 1 86 ? 0.327 7.305 -4.715 1.00 91.88 86 LEU A N 1
ATOM 688 C CA . LEU A 1 86 ? -0.438 7.331 -5.965 1.00 91.88 86 LEU A CA 1
ATOM 689 C C . LEU A 1 86 ? -0.280 8.649 -6.728 1.00 91.88 86 LEU A C 1
ATOM 691 O O . LEU A 1 86 ? -0.324 8.640 -7.954 1.00 91.88 86 LEU A O 1
ATOM 695 N N . GLY A 1 87 ? -0.065 9.767 -6.031 1.00 93.12 87 GLY A N 1
ATOM 696 C CA . GLY A 1 87 ? 0.305 11.034 -6.657 1.00 93.12 87 GLY A CA 1
ATOM 697 C C . GLY A 1 87 ? 1.646 10.948 -7.389 1.00 93.12 87 GLY A C 1
ATOM 698 O O . GLY A 1 87 ? 1.753 11.435 -8.514 1.00 93.12 87 GLY A O 1
ATOM 699 N N . VAL A 1 88 ? 2.636 10.272 -6.793 1.00 91.38 88 VAL A N 1
ATOM 700 C CA . VAL A 1 88 ? 3.921 9.981 -7.450 1.00 91.38 88 VAL A CA 1
ATOM 701 C C . VAL A 1 88 ? 3.695 9.115 -8.686 1.00 91.38 88 VAL A C 1
ATOM 703 O O . VAL A 1 88 ? 4.119 9.508 -9.766 1.00 91.38 88 VAL A O 1
ATOM 706 N N . HIS A 1 89 ? 2.954 8.008 -8.575 1.00 91.56 89 HIS A N 1
ATOM 707 C CA . HIS A 1 89 ? 2.629 7.161 -9.731 1.00 91.56 89 HIS A CA 1
ATOM 708 C C . HIS A 1 89 ? 1.916 7.930 -10.848 1.00 91.56 89 HIS A C 1
ATOM 710 O O . HIS A 1 89 ? 2.244 7.762 -12.019 1.00 91.56 89 HIS A O 1
ATOM 716 N N . LEU A 1 90 ? 0.968 8.808 -10.508 1.00 91.25 90 LEU A N 1
ATOM 717 C CA . LEU A 1 90 ? 0.240 9.611 -11.489 1.00 91.25 90 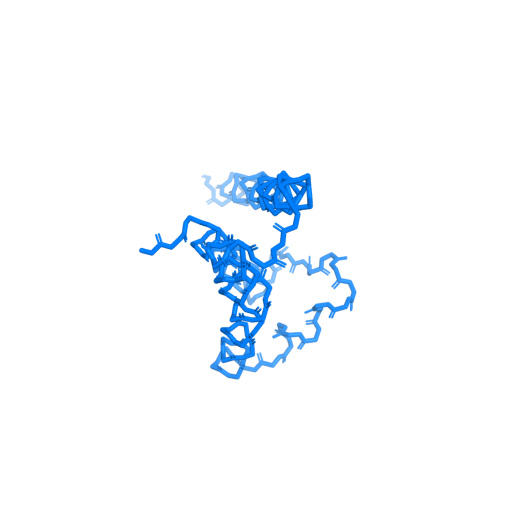LEU A CA 1
ATOM 718 C C . LEU A 1 90 ? 1.157 10.583 -12.236 1.00 91.25 90 LEU A C 1
ATOM 720 O O . LEU A 1 90 ? 1.102 10.631 -13.463 1.00 91.25 90 LEU A O 1
ATOM 724 N N . TYR A 1 91 ? 1.997 11.335 -11.511 1.00 90.44 91 TYR A N 1
ATOM 725 C CA . TYR A 1 91 ? 3.011 12.212 -12.115 1.00 90.44 91 TYR A CA 1
ATOM 726 C C . TYR A 1 91 ? 3.817 11.451 -13.162 1.00 90.44 91 TYR A C 1
ATOM 728 O O . TYR A 1 91 ? 4.078 11.927 -14.259 1.00 90.44 91 TYR A O 1
ATOM 736 N N . TRP A 1 92 ? 4.143 10.222 -12.821 1.00 87.50 92 TRP A N 1
ATOM 737 C CA . TRP A 1 92 ? 5.103 9.433 -13.531 1.00 87.50 92 TRP A CA 1
ATOM 738 C C . TRP A 1 92 ? 4.522 8.727 -14.764 1.00 87.50 92 TRP A C 1
ATOM 740 O O . TRP A 1 92 ? 5.126 8.753 -15.836 1.00 87.50 92 TRP A O 1
ATOM 750 N N . ILE A 1 93 ? 3.283 8.233 -14.662 1.00 87.00 93 ILE A N 1
ATOM 751 C CA . ILE A 1 93 ? 2.468 7.802 -15.809 1.00 87.00 93 ILE A CA 1
ATOM 752 C C . ILE A 1 93 ? 2.297 8.952 -16.808 1.00 87.00 93 ILE A C 1
ATOM 754 O O . ILE A 1 93 ? 2.414 8.736 -18.011 1.00 87.00 93 ILE A O 1
ATOM 758 N N . ILE A 1 94 ? 2.041 10.173 -16.324 1.00 88.56 94 ILE A N 1
ATOM 759 C CA . ILE A 1 94 ? 1.904 11.356 -17.181 1.00 88.56 94 ILE A CA 1
ATOM 760 C C . ILE A 1 94 ? 3.241 11.681 -17.855 1.00 88.56 94 ILE A C 1
ATOM 762 O O . ILE A 1 94 ? 3.284 11.825 -19.074 1.00 88.56 94 ILE A O 1
ATOM 766 N N . SER A 1 95 ? 4.336 11.763 -17.094 1.00 85.38 95 SER A N 1
ATOM 767 C CA . SER A 1 95 ? 5.668 12.054 -17.631 1.00 85.38 95 SER A CA 1
ATOM 768 C C . SER A 1 95 ? 6.096 11.044 -18.690 1.00 85.38 95 SER A C 1
ATOM 770 O O . SER A 1 95 ? 6.546 11.453 -19.755 1.00 85.38 95 SER A O 1
ATOM 772 N N . TYR A 1 96 ? 5.923 9.745 -18.439 1.00 81.00 96 TYR A N 1
ATOM 773 C CA . TYR A 1 96 ? 6.289 8.718 -19.410 1.00 81.00 96 TYR A CA 1
ATOM 774 C C . TYR A 1 96 ? 5.332 8.678 -20.601 1.00 81.00 96 TYR A C 1
ATOM 776 O O . TYR A 1 96 ? 5.787 8.654 -21.738 1.00 81.00 96 TYR A O 1
ATOM 784 N N . GLY A 1 97 ? 4.019 8.772 -20.371 1.00 74.25 97 GLY A N 1
ATOM 785 C CA . GLY A 1 97 ? 3.019 8.816 -21.440 1.00 74.25 97 GLY A CA 1
ATOM 786 C C . GLY A 1 97 ? 3.212 9.985 -22.412 1.00 74.25 97 GLY A C 1
ATOM 787 O O . GLY A 1 97 ? 2.988 9.816 -23.605 1.00 74.25 97 GLY A O 1
ATOM 788 N N . MET A 1 98 ? 3.690 11.140 -21.934 1.00 62.53 98 MET A N 1
ATOM 789 C CA . MET A 1 98 ? 4.047 12.284 -22.786 1.00 62.53 98 MET A CA 1
ATOM 790 C C . MET A 1 98 ? 5.375 12.115 -23.541 1.00 62.53 98 MET A C 1
ATOM 792 O O . MET A 1 98 ? 5.605 12.846 -24.495 1.00 62.53 98 MET A O 1
ATOM 796 N N . MET A 1 99 ? 6.262 11.201 -23.132 1.00 60.47 99 MET A N 1
ATOM 797 C CA . MET A 1 99 ? 7.533 10.952 -23.833 1.00 60.47 99 MET A CA 1
ATOM 798 C C . MET A 1 99 ? 7.392 10.002 -25.031 1.00 60.47 99 MET A C 1
ATOM 800 O O . MET A 1 99 ? 8.260 10.002 -25.900 1.00 60.47 99 MET A O 1
ATOM 804 N N . ILE A 1 100 ? 6.334 9.184 -25.073 1.00 59.03 100 ILE A N 1
ATOM 805 C CA . ILE A 1 100 ? 6.077 8.187 -26.134 1.00 59.03 100 ILE A CA 1
ATOM 806 C C . ILE A 1 100 ? 4.951 8.585 -27.105 1.00 59.03 100 ILE A C 1
ATOM 808 O O . ILE A 1 100 ? 4.700 7.844 -28.057 1.00 59.03 100 ILE A O 1
ATOM 812 N N . ALA A 1 101 ? 4.269 9.708 -26.859 1.00 54.31 101 ALA A N 1
ATOM 813 C CA . ALA A 1 101 ? 3.201 10.262 -27.700 1.00 54.31 101 ALA A CA 1
ATOM 814 C C . ALA A 1 101 ? 3.732 11.366 -28.624 1.00 54.31 101 ALA A C 1
ATOM 816 O O . ALA A 1 101 ? 3.278 11.410 -29.789 1.00 54.31 101 ALA A O 1
#

pLDDT: mean 91.83, std 8.63, range [54.31, 98.12]

Radius of gyration: 15.47 Å; chains: 1; bounding box: 29×27×49 Å

Foldseek 3Di:
DDVLLVLLVVLVVLVLVCVVVVNDQDPDPVCNVLSVDDPVVSVVVSVVVCCVLPVVLVVCVVVVVDDPVVNVVSVCVSVVVSVVSVVVSVVSCVVVVVVVD

Secondary structure (DSSP, 8-state):
--HHHHHHHHHHHHHHHHHHTTS---S-TTTHHHHHS-HHHHHHHHHHHHIIIIIHHHHHHHTT-S-HHHHHHHHHHHHHHHHHHHHHHHHHHHHHHHH--